Protein AF-A0A2U3LU35-F1 (afdb_monomer_lite)

Radius of gyration: 17.1 Å; chains: 1; bounding box: 48×32×45 Å

Sequence (138 aa):
MGNDTPEEGAIYAGKGFTQTTGENNSEMLEKVLPREYPDVIARWEAKNGRKFDLTVGDQPGDANDNMALLDPEIAYINMSVCMRKGLYTGVGLPKYINGEKCDYVNSRKIINWLDCAETIAEYAVKIERIFKRCQEVD

Organism: NCBI:txid2043169

Secondary structure (DSSP, 8-state):
---SSHHHHHHT--BTTTTB-SHHHHHHHHHHHHHH-HHHHHHHHHHHTS------SSSTT-TTGGGGGGSHHHHHHHHHHHHHHTTTTS--GGGTBSSS-B-HHHHTHHHHTTTTHHHHHHHHHHHHHHHHHHHS--

pLDDT: mean 92.93, std 7.94, range [47.16, 98.44]

Structure (mmCIF, N/CA/C/O backbone):
data_AF-A0A2U3LU35-F1
#
_entry.id   AF-A0A2U3LU35-F1
#
loop_
_atom_site.group_PDB
_atom_site.id
_atom_site.type_symbol
_atom_site.label_atom_id
_atom_site.label_alt_id
_atom_site.label_comp_id
_atom_site.label_asym_id
_atom_site.label_entity_id
_atom_site.label_seq_id
_atom_site.pdbx_PDB_ins_code
_atom_site.Cartn_x
_atom_site.Cartn_y
_atom_site.Cartn_z
_atom_site.occupancy
_atom_site.B_iso_or_equiv
_atom_site.auth_seq_id
_atom_site.auth_comp_id
_atom_site.auth_asym_id
_atom_site.auth_atom_id
_atom_site.pdbx_PDB_model_num
ATOM 1 N N . MET A 1 1 ? 11.408 7.996 -1.407 1.00 72.69 1 MET A N 1
ATOM 2 C CA . MET A 1 1 ? 10.550 7.605 -2.543 1.00 72.69 1 MET A CA 1
ATOM 3 C C . MET A 1 1 ? 11.346 6.887 -3.620 1.00 72.69 1 MET A C 1
ATOM 5 O O . MET A 1 1 ? 10.738 6.065 -4.279 1.00 72.69 1 MET A O 1
ATOM 9 N N . GLY A 1 2 ? 12.670 7.060 -3.700 1.00 77.81 2 GLY A N 1
ATOM 10 C CA . GLY A 1 2 ? 13.537 6.171 -4.485 1.00 77.81 2 GLY A CA 1
ATOM 11 C C . GLY A 1 2 ? 13.960 6.740 -5.825 1.00 77.81 2 GLY A C 1
ATOM 12 O O . GLY A 1 2 ? 15.050 6.426 -6.245 1.00 77.81 2 GLY A O 1
ATOM 13 N N . ASN A 1 3 ? 13.152 7.640 -6.385 1.00 80.75 3 ASN A N 1
ATOM 14 C CA . ASN A 1 3 ? 13.357 8.159 -7.729 1.00 80.75 3 ASN A CA 1
ATOM 15 C C . ASN A 1 3 ? 14.745 8.800 -7.930 1.00 80.75 3 ASN A C 1
ATOM 17 O O . ASN A 1 3 ? 15.119 9.717 -7.186 1.00 80.75 3 ASN A O 1
ATOM 21 N N . ASP A 1 4 ? 15.426 8.365 -8.981 1.00 79.69 4 ASP A N 1
ATOM 22 C CA . ASP A 1 4 ? 16.707 8.836 -9.491 1.00 79.69 4 ASP A CA 1
ATOM 23 C C . ASP A 1 4 ? 16.552 10.022 -10.462 1.00 79.69 4 ASP A C 1
ATOM 25 O O . ASP A 1 4 ? 17.447 10.872 -10.550 1.00 79.69 4 ASP A O 1
ATOM 29 N N . THR A 1 5 ? 15.410 10.139 -11.155 1.00 78.44 5 THR A N 1
ATOM 30 C CA . THR A 1 5 ? 15.150 11.215 -12.134 1.00 78.44 5 THR A CA 1
ATOM 31 C C . THR A 1 5 ? 13.842 11.992 -11.886 1.00 78.44 5 THR A C 1
ATOM 33 O O . THR A 1 5 ? 12.903 11.489 -11.260 1.00 78.44 5 THR A O 1
ATOM 36 N N . PRO A 1 6 ? 13.721 13.254 -12.355 1.00 79.94 6 PRO A N 1
ATOM 37 C CA . PRO A 1 6 ? 12.452 13.989 -12.308 1.00 79.94 6 PRO A CA 1
ATOM 38 C C . PRO A 1 6 ? 11.310 13.296 -13.067 1.00 79.94 6 PRO A C 1
ATOM 40 O O . PRO A 1 6 ? 10.157 13.347 -12.631 1.00 79.94 6 PRO A O 1
ATOM 43 N N . GLU A 1 7 ? 11.619 12.643 -14.187 1.00 80.50 7 GLU A N 1
ATOM 44 C CA . GLU A 1 7 ? 10.666 11.942 -15.048 1.00 80.50 7 GLU A CA 1
ATOM 45 C C . GLU A 1 7 ? 9.988 10.775 -14.315 1.00 80.50 7 GLU A C 1
ATOM 47 O O . GLU A 1 7 ? 8.774 10.577 -14.430 1.00 80.50 7 GLU A O 1
ATOM 52 N N . GLU A 1 8 ? 10.731 10.068 -13.463 1.00 81.31 8 GLU A N 1
ATOM 53 C CA . GLU A 1 8 ? 10.208 9.010 -12.594 1.00 81.31 8 GLU A CA 1
ATOM 54 C C . GLU A 1 8 ? 9.148 9.499 -11.606 1.00 81.31 8 GLU A C 1
ATOM 56 O O . GLU A 1 8 ? 8.314 8.716 -11.149 1.00 81.31 8 GLU A O 1
ATOM 61 N N . GLY A 1 9 ? 9.116 10.799 -11.292 1.00 80.00 9 GLY A N 1
ATOM 62 C CA . GLY A 1 9 ? 8.030 11.397 -10.515 1.00 80.00 9 GLY A CA 1
ATOM 63 C C . GLY A 1 9 ? 6.664 11.203 -11.178 1.00 80.00 9 GLY A C 1
ATOM 64 O O . GLY A 1 9 ? 5.684 10.897 -10.498 1.00 80.00 9 GLY A O 1
ATOM 65 N N . ALA A 1 10 ? 6.603 11.325 -12.507 1.00 84.69 10 ALA A N 1
ATOM 66 C CA . ALA A 1 10 ? 5.389 11.059 -13.270 1.00 84.69 10 ALA A CA 1
ATOM 67 C C . ALA A 1 10 ? 5.130 9.551 -13.409 1.00 84.69 10 ALA A C 1
ATOM 69 O O . ALA A 1 10 ? 3.991 9.102 -13.273 1.00 84.69 10 ALA A O 1
ATOM 70 N N . ILE A 1 11 ? 6.183 8.760 -13.630 1.00 86.12 11 ILE A N 1
ATOM 71 C CA . ILE A 1 11 ? 6.061 7.316 -13.857 1.00 86.12 11 ILE A CA 1
ATOM 72 C C . ILE A 1 11 ? 5.581 6.593 -12.595 1.00 86.12 11 ILE A C 1
ATOM 74 O O . ILE A 1 11 ? 4.627 5.812 -12.644 1.00 86.12 11 ILE A O 1
ATOM 78 N N . TYR A 1 12 ? 6.162 6.909 -11.439 1.00 91.00 12 TYR A N 1
ATOM 79 C CA . TYR A 1 12 ? 5.816 6.332 -10.141 1.00 91.00 12 TYR A CA 1
ATOM 80 C C . TYR A 1 12 ? 4.795 7.165 -9.355 1.00 91.00 12 TYR A C 1
ATOM 82 O O . TYR A 1 12 ? 4.729 7.073 -8.127 1.00 91.00 12 TYR A O 1
ATOM 90 N N . ALA A 1 13 ? 3.964 7.952 -10.043 1.00 91.94 13 ALA A N 1
ATOM 91 C CA . ALA A 1 13 ? 2.823 8.623 -9.427 1.00 91.94 13 ALA A CA 1
ATOM 92 C C . ALA A 1 13 ? 1.824 7.613 -8.826 1.00 91.94 13 ALA A C 1
ATOM 94 O O . ALA A 1 13 ? 1.761 6.459 -9.264 1.00 91.94 13 ALA A O 1
ATOM 95 N N . GLY A 1 14 ? 1.035 8.075 -7.850 1.00 93.38 14 GLY A N 1
ATOM 96 C CA . GLY A 1 14 ? 0.108 7.271 -7.050 1.00 93.38 14 GLY A CA 1
ATOM 97 C C . GLY A 1 14 ? -0.843 6.387 -7.861 1.00 93.38 14 GLY A C 1
ATOM 98 O O . GLY A 1 14 ? -1.630 6.882 -8.666 1.00 93.38 14 GLY A O 1
ATOM 99 N N . LYS A 1 15 ? -0.807 5.070 -7.610 1.00 95.62 15 LYS A N 1
ATOM 100 C CA . LYS A 1 15 ? -1.693 4.078 -8.253 1.00 95.62 15 LYS A CA 1
ATOM 101 C C . LYS A 1 15 ? -2.418 3.180 -7.253 1.00 95.62 15 LYS A C 1
ATOM 103 O O . LYS A 1 15 ? -1.950 2.947 -6.134 1.00 95.62 15 LYS A O 1
ATOM 108 N N . GLY A 1 16 ? -3.560 2.652 -7.691 1.00 95.31 16 GLY A N 1
ATOM 109 C CA . GLY A 1 16 ? -4.386 1.721 -6.924 1.00 95.31 16 GLY A CA 1
ATOM 110 C C . GLY A 1 16 ? -5.013 2.341 -5.670 1.00 95.31 16 GLY A C 1
ATOM 111 O O . GLY A 1 16 ? -5.022 3.561 -5.481 1.00 95.31 16 GLY A O 1
ATOM 112 N N . PHE A 1 17 ? -5.539 1.485 -4.790 1.00 95.31 17 PHE A N 1
ATOM 113 C CA . PHE A 1 17 ? -6.284 1.914 -3.598 1.00 95.31 17 PHE A CA 1
ATOM 114 C C . PHE A 1 17 ? -5.426 2.638 -2.557 1.00 95.31 17 PHE A C 1
ATOM 116 O O . PHE A 1 17 ? -5.912 3.539 -1.881 1.00 95.31 17 PHE A O 1
ATOM 123 N N . THR A 1 18 ? -4.153 2.262 -2.425 1.00 93.62 18 THR A N 1
ATOM 124 C CA . THR A 1 18 ? -3.228 2.864 -1.452 1.00 93.62 18 THR A CA 1
ATOM 125 C C . THR A 1 18 ? -2.465 4.062 -2.004 1.00 93.62 18 THR A C 1
ATOM 127 O O . THR A 1 18 ? -1.665 4.635 -1.271 1.00 93.62 18 THR A O 1
ATOM 130 N N . GLN A 1 19 ? -2.698 4.440 -3.270 1.00 95.38 19 GLN A N 1
ATOM 131 C CA . GLN A 1 19 ? -1.928 5.477 -3.964 1.00 95.38 19 GLN A CA 1
ATOM 132 C C . GLN A 1 19 ? -0.418 5.213 -3.854 1.00 95.38 19 GLN A C 1
ATOM 134 O O . GLN A 1 19 ? 0.365 6.078 -3.461 1.00 95.38 19 GLN A O 1
ATOM 139 N N . THR A 1 20 ? -0.013 3.982 -4.186 1.00 94.88 20 THR A N 1
ATOM 140 C CA . THR A 1 20 ? 1.395 3.558 -4.151 1.00 94.88 20 THR A CA 1
ATOM 141 C C . THR A 1 20 ? 2.221 4.509 -5.006 1.00 94.88 20 THR A C 1
ATOM 143 O O . THR A 1 20 ? 1.944 4.645 -6.196 1.00 94.88 20 THR A O 1
ATOM 146 N N . THR A 1 21 ? 3.188 5.179 -4.379 1.00 93.81 21 THR A N 1
ATOM 147 C CA . THR A 1 21 ? 3.965 6.263 -4.989 1.00 93.81 21 THR A CA 1
ATOM 148 C C . THR A 1 21 ? 5.455 6.047 -4.758 1.00 93.81 21 THR A C 1
ATOM 150 O O . THR A 1 21 ? 5.862 5.695 -3.646 1.00 93.81 21 THR A O 1
ATOM 153 N N . GLY A 1 22 ? 6.260 6.321 -5.779 1.00 92.50 22 GLY A N 1
ATOM 154 C CA . GLY A 1 22 ? 7.715 6.201 -5.751 1.00 92.50 22 GLY A CA 1
ATOM 155 C C . GLY A 1 22 ? 8.231 4.813 -6.133 1.00 92.50 22 GLY A C 1
ATOM 156 O O . GLY A 1 22 ? 7.565 3.791 -5.936 1.00 92.50 22 GLY A O 1
ATOM 157 N N . GLU A 1 23 ? 9.445 4.803 -6.663 1.00 92.12 23 GLU A N 1
ATOM 158 C CA . GLU A 1 23 ? 10.142 3.618 -7.155 1.00 92.12 23 GLU A CA 1
ATOM 159 C C . GLU A 1 23 ? 10.367 2.554 -6.080 1.00 92.12 23 GLU A C 1
ATOM 161 O O . GLU A 1 23 ? 9.939 1.417 -6.255 1.00 92.12 23 GLU A O 1
ATOM 166 N N . ASN A 1 24 ? 10.899 2.930 -4.909 1.00 93.62 24 ASN A N 1
ATOM 167 C CA . ASN A 1 24 ? 11.200 1.975 -3.829 1.00 93.62 24 ASN A CA 1
ATOM 168 C C . ASN A 1 24 ? 9.985 1.120 -3.433 1.00 93.62 24 ASN A C 1
ATOM 170 O O . ASN A 1 24 ? 10.119 -0.040 -3.043 1.00 93.62 24 ASN A O 1
ATOM 174 N N . ASN A 1 25 ? 8.785 1.708 -3.484 1.00 95.06 25 ASN A N 1
ATOM 175 C CA . ASN A 1 25 ? 7.556 0.987 -3.175 1.00 95.06 25 ASN A CA 1
ATOM 176 C C . ASN A 1 25 ? 7.183 0.008 -4.294 1.00 95.06 25 ASN A C 1
ATOM 178 O O . ASN A 1 25 ? 6.683 -1.076 -4.002 1.00 95.06 25 ASN A O 1
ATOM 182 N N . SER A 1 26 ? 7.436 0.379 -5.546 1.00 95.00 26 SER A N 1
ATOM 183 C CA . SER A 1 26 ? 7.171 -0.453 -6.722 1.00 95.00 26 SER A CA 1
ATOM 184 C C . SER A 1 26 ? 8.132 -1.642 -6.766 1.00 95.00 26 SER A C 1
ATOM 186 O O . SER A 1 26 ? 7.666 -2.778 -6.803 1.00 95.00 26 SER A O 1
ATOM 188 N N . GLU A 1 27 ? 9.437 -1.415 -6.574 1.00 94.75 27 GLU A N 1
ATOM 189 C CA . GLU A 1 27 ? 10.441 -2.485 -6.458 1.00 94.75 27 GLU A CA 1
ATOM 190 C C . GLU A 1 27 ? 10.133 -3.473 -5.322 1.00 94.75 27 GLU A C 1
ATOM 192 O O . GLU A 1 27 ? 10.327 -4.688 -5.432 1.00 94.75 27 GLU A O 1
ATOM 197 N N . MET A 1 28 ? 9.694 -2.951 -4.171 1.00 96.31 28 MET A N 1
ATOM 198 C CA . MET A 1 28 ? 9.322 -3.780 -3.028 1.00 96.31 28 MET A CA 1
ATOM 199 C C . MET A 1 28 ? 8.119 -4.659 -3.377 1.00 96.31 28 MET A C 1
ATOM 201 O O . MET A 1 28 ? 8.137 -5.863 -3.107 1.00 96.31 28 MET A O 1
ATOM 205 N N . LEU A 1 29 ? 7.090 -4.082 -4.000 1.00 97.25 29 LEU A N 1
ATOM 206 C CA . LEU A 1 29 ? 5.878 -4.802 -4.378 1.00 97.25 29 LEU A CA 1
ATOM 207 C C . LEU A 1 29 ? 6.127 -5.838 -5.466 1.00 97.25 29 LEU A C 1
ATOM 209 O O . LEU A 1 29 ? 5.581 -6.936 -5.374 1.00 97.25 29 LEU A O 1
ATOM 213 N N . GLU A 1 30 ? 6.985 -5.539 -6.434 1.00 96.31 30 GLU A N 1
ATOM 214 C CA . GLU A 1 30 ? 7.387 -6.491 -7.467 1.00 96.31 30 GLU A CA 1
ATOM 215 C C . GLU A 1 30 ? 7.981 -7.762 -6.857 1.00 96.31 30 GLU A C 1
ATOM 217 O O . GLU A 1 30 ? 7.694 -8.872 -7.293 1.00 96.31 30 GLU A O 1
ATOM 222 N N . LYS A 1 31 ? 8.736 -7.621 -5.763 1.00 97.06 31 LYS A N 1
ATOM 223 C CA . LYS A 1 31 ? 9.322 -8.755 -5.035 1.00 97.06 31 LYS A CA 1
ATOM 224 C C . LYS A 1 31 ? 8.314 -9.442 -4.114 1.00 97.06 31 LYS A C 1
ATOM 226 O O . LYS A 1 31 ? 8.382 -10.658 -3.929 1.00 97.06 31 LYS A O 1
ATOM 231 N N . VAL A 1 32 ? 7.420 -8.686 -3.477 1.00 98.12 32 VAL A N 1
ATOM 232 C CA . VAL A 1 32 ? 6.501 -9.204 -2.450 1.00 98.12 32 VAL A CA 1
ATOM 233 C C . VAL A 1 32 ? 5.274 -9.880 -3.057 1.00 98.12 32 VAL A C 1
ATOM 235 O O . VAL A 1 32 ? 4.897 -10.959 -2.599 1.00 98.12 32 VAL A O 1
ATOM 238 N N . LEU A 1 33 ? 4.644 -9.291 -4.074 1.00 98.25 33 LEU A N 1
ATOM 239 C CA . LEU A 1 33 ? 3.368 -9.787 -4.596 1.00 98.25 33 LEU A CA 1
ATOM 240 C C . LEU A 1 33 ? 3.463 -11.197 -5.200 1.00 98.25 33 LEU A C 1
ATOM 242 O O . LEU A 1 33 ? 2.620 -12.021 -4.840 1.00 98.25 33 LEU A O 1
ATOM 246 N N . PRO A 1 34 ? 4.489 -11.556 -5.996 1.00 98.31 34 PRO A N 1
ATOM 247 C CA . PRO A 1 34 ? 4.648 -12.925 -6.489 1.00 98.31 34 PRO A CA 1
ATOM 248 C C . PRO A 1 34 ? 4.913 -13.950 -5.382 1.00 98.31 34 PRO A C 1
ATOM 250 O O . PRO A 1 34 ? 4.576 -15.119 -5.538 1.00 98.31 34 PRO A O 1
ATOM 253 N N . ARG A 1 35 ? 5.496 -13.532 -4.250 1.00 98.12 35 ARG A N 1
ATOM 254 C CA . ARG A 1 35 ? 5.755 -14.419 -3.102 1.00 98.12 35 ARG A CA 1
ATOM 255 C C . ARG A 1 35 ? 4.502 -14.668 -2.271 1.00 98.12 35 ARG A C 1
ATOM 257 O O . ARG A 1 35 ? 4.288 -15.780 -1.805 1.00 98.12 35 ARG A O 1
ATOM 264 N N . GLU A 1 36 ? 3.696 -13.632 -2.064 1.00 98.25 36 GLU A N 1
ATOM 265 C CA . GLU A 1 36 ? 2.499 -13.691 -1.217 1.00 98.25 36 GLU A CA 1
ATOM 266 C C . GLU A 1 36 ? 1.263 -14.185 -1.972 1.00 98.25 36 GLU A C 1
ATOM 268 O O . GLU A 1 36 ? 0.378 -14.794 -1.373 1.00 98.25 36 GLU A O 1
ATOM 273 N N . TYR A 1 37 ? 1.201 -13.921 -3.278 1.00 98.31 37 TYR A N 1
ATOM 274 C CA . TYR A 1 37 ? 0.056 -14.218 -4.135 1.00 98.31 37 TYR A CA 1
ATOM 275 C C . TYR A 1 37 ? 0.490 -14.807 -5.487 1.00 98.31 37 TYR A C 1
ATOM 277 O O . TYR A 1 37 ? 0.109 -14.275 -6.535 1.00 98.31 37 TYR A O 1
ATOM 285 N N . PRO A 1 38 ? 1.259 -15.913 -5.499 1.00 98.25 38 PRO A N 1
ATOM 286 C CA . PRO A 1 38 ? 1.797 -16.489 -6.733 1.00 98.25 38 PRO A CA 1
ATOM 287 C C . PRO A 1 38 ? 0.702 -16.804 -7.759 1.00 98.25 38 PRO A C 1
ATOM 289 O O . PRO A 1 38 ? 0.866 -16.512 -8.940 1.00 98.25 38 PRO A O 1
ATOM 292 N N . ASP A 1 39 ? -0.451 -17.310 -7.313 1.00 98.38 39 ASP A N 1
ATOM 293 C CA . ASP A 1 39 ? -1.559 -17.661 -8.208 1.00 98.38 39 ASP A CA 1
ATOM 294 C C . ASP A 1 39 ? -2.215 -16.434 -8.854 1.00 98.38 39 ASP A C 1
ATOM 296 O O . ASP A 1 39 ? -2.666 -16.503 -9.996 1.00 98.38 39 ASP A O 1
ATOM 300 N N . VAL A 1 40 ? -2.293 -15.312 -8.129 1.00 98.25 40 VAL A N 1
ATOM 301 C CA . VAL A 1 40 ? -2.848 -14.056 -8.658 1.00 98.25 40 VAL A CA 1
ATOM 302 C C . VAL A 1 40 ? -1.912 -13.497 -9.720 1.00 98.25 40 VAL A C 1
ATOM 304 O O . VAL A 1 40 ? -2.361 -13.150 -10.810 1.00 98.25 40 VAL A O 1
ATOM 307 N N . ILE A 1 41 ? -0.609 -13.478 -9.430 1.00 98.44 41 ILE A N 1
ATOM 308 C CA . ILE A 1 41 ? 0.401 -13.021 -10.384 1.00 98.44 41 ILE A CA 1
ATOM 309 C C . ILE A 1 41 ? 0.409 -13.913 -11.625 1.00 98.44 41 ILE A C 1
ATOM 311 O O . ILE A 1 41 ? 0.318 -13.397 -12.732 1.00 98.44 41 ILE A O 1
ATOM 315 N N . ALA A 1 42 ? 0.394 -15.238 -11.468 1.00 98.19 42 ALA A N 1
ATOM 316 C CA . ALA A 1 42 ? 0.347 -16.160 -12.600 1.00 98.19 42 ALA A CA 1
ATOM 317 C C . ALA A 1 42 ? -0.896 -15.949 -13.485 1.00 98.19 42 ALA A C 1
ATOM 319 O O . ALA A 1 42 ? -0.793 -15.956 -14.713 1.00 98.19 42 ALA A O 1
ATOM 320 N N . ARG A 1 43 ? -2.074 -15.717 -12.884 1.00 98.00 43 ARG A N 1
ATOM 321 C CA . ARG A 1 43 ? -3.292 -15.383 -13.642 1.00 98.00 43 ARG A CA 1
ATOM 322 C C . ARG A 1 43 ? -3.175 -14.046 -14.361 1.00 98.00 43 ARG A C 1
ATOM 324 O O . ARG A 1 43 ? -3.582 -13.951 -15.518 1.00 98.00 43 ARG A O 1
ATOM 331 N N . TRP A 1 44 ? -2.634 -13.028 -13.696 1.00 97.88 44 TRP A N 1
ATOM 332 C CA . TRP A 1 44 ? -2.424 -11.720 -14.302 1.00 97.88 44 TRP A CA 1
ATOM 333 C C . TRP A 1 44 ? -1.453 -11.813 -15.487 1.00 97.88 44 TRP A C 1
ATOM 335 O O . TRP A 1 44 ? -1.762 -11.302 -16.561 1.00 97.88 44 TRP A O 1
ATOM 345 N N . GLU A 1 45 ? -0.337 -12.532 -15.349 1.00 97.38 45 GLU A N 1
ATOM 346 C CA . GLU A 1 45 ? 0.624 -12.753 -16.439 1.00 97.38 45 GLU A CA 1
ATOM 347 C C . GLU A 1 45 ? -0.023 -13.484 -17.621 1.00 97.38 45 GLU A C 1
ATOM 349 O O . GLU A 1 45 ? 0.106 -13.051 -18.766 1.00 97.38 45 GLU A O 1
ATOM 354 N N . ALA A 1 46 ? -0.786 -14.551 -17.355 1.00 97.44 46 ALA A N 1
ATOM 355 C CA . ALA A 1 46 ? -1.493 -15.300 -18.393 1.00 97.44 46 ALA A CA 1
ATOM 356 C C . ALA A 1 46 ? -2.531 -14.439 -19.135 1.00 97.44 46 ALA A C 1
ATOM 358 O O . ALA A 1 46 ? -2.666 -14.547 -20.353 1.00 97.44 46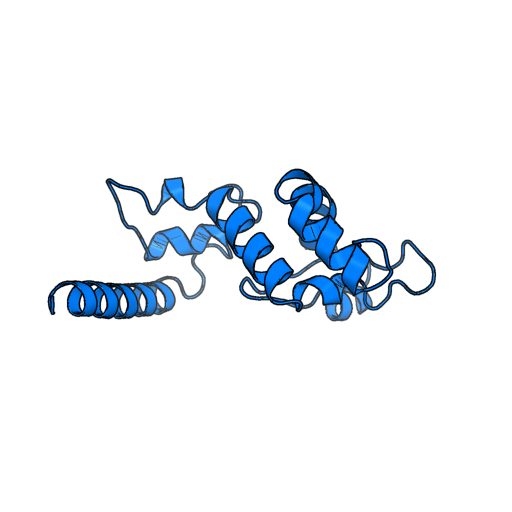 ALA A O 1
ATOM 359 N N . LYS A 1 47 ? -3.243 -13.563 -18.415 1.00 97.19 47 LYS A N 1
ATOM 360 C CA . LYS A 1 47 ? -4.231 -12.631 -18.979 1.00 97.19 47 LYS A CA 1
ATOM 361 C C . LYS A 1 47 ? -3.585 -11.558 -19.860 1.00 97.19 47 LYS A C 1
ATOM 363 O O . LYS A 1 47 ? -4.176 -11.174 -20.864 1.00 97.19 47 LYS A O 1
ATOM 368 N N . ASN A 1 48 ? -2.413 -11.055 -19.474 1.00 94.56 48 ASN A N 1
ATOM 369 C CA . ASN A 1 48 ? -1.770 -9.918 -20.139 1.00 94.56 48 ASN A CA 1
ATOM 370 C C . ASN A 1 48 ? -0.686 -10.329 -21.150 1.00 94.56 48 ASN A C 1
ATOM 372 O O . ASN A 1 48 ? -0.225 -9.487 -21.915 1.00 94.56 48 ASN A O 1
ATOM 376 N N . GLY A 1 49 ? -0.269 -11.598 -21.166 1.00 94.00 49 GLY A N 1
ATOM 377 C CA . GLY A 1 49 ? 0.753 -12.104 -22.085 1.00 94.00 49 GLY A CA 1
ATOM 378 C C . GLY A 1 49 ? 2.155 -11.544 -21.826 1.00 94.00 49 GLY A C 1
ATOM 379 O O . GLY A 1 49 ? 2.999 -11.586 -22.718 1.00 94.00 49 GLY A O 1
ATOM 380 N N . ARG A 1 50 ? 2.406 -11.014 -20.624 1.00 92.00 50 ARG A N 1
ATOM 381 C CA . ARG A 1 50 ? 3.693 -10.443 -20.208 1.00 92.00 50 ARG A CA 1
ATOM 382 C C . ARG A 1 50 ? 4.010 -10.795 -18.761 1.00 92.00 50 ARG A C 1
ATOM 384 O O . ARG A 1 50 ? 3.111 -11.166 -18.006 1.00 92.00 50 ARG A O 1
ATOM 391 N N . LYS A 1 51 ? 5.287 -10.685 -18.396 1.00 93.75 51 LYS A N 1
ATOM 392 C CA . LYS A 1 51 ? 5.742 -10.889 -17.020 1.00 93.75 51 LYS A CA 1
ATOM 393 C C . LYS A 1 51 ? 5.274 -9.755 -16.119 1.00 93.75 51 LYS A C 1
ATOM 395 O O . LYS A 1 51 ? 5.039 -8.644 -16.588 1.00 93.75 51 LYS A O 1
ATOM 400 N N . PHE A 1 52 ? 5.055 -10.078 -14.850 1.00 95.19 52 PHE A N 1
ATOM 401 C CA . PHE A 1 52 ? 4.725 -9.077 -13.853 1.00 95.19 52 PHE A CA 1
ATOM 402 C C . PHE A 1 52 ? 5.978 -8.285 -13.499 1.00 95.19 52 PHE A C 1
ATOM 404 O O . PHE A 1 52 ? 6.957 -8.860 -13.029 1.00 95.19 52 PHE A O 1
ATOM 411 N N . ASP A 1 53 ? 5.900 -6.984 -13.730 1.00 94.44 53 ASP A N 1
ATOM 412 C CA . ASP A 1 53 ? 6.961 -6.007 -13.534 1.00 94.44 53 ASP A CA 1
ATOM 413 C C . ASP A 1 53 ? 6.291 -4.712 -13.061 1.00 94.44 53 ASP A C 1
ATOM 415 O O . ASP A 1 53 ? 5.188 -4.384 -13.522 1.00 94.44 53 ASP A O 1
ATOM 419 N N . LEU A 1 54 ? 6.885 -4.034 -12.082 1.00 94.19 54 LEU A N 1
ATOM 420 C CA . LEU A 1 54 ? 6.409 -2.743 -11.582 1.00 94.19 54 LEU A CA 1
ATOM 421 C C . LEU A 1 54 ? 7.467 -1.645 -11.689 1.00 94.19 54 LEU A C 1
ATOM 423 O O . LEU A 1 54 ? 7.154 -0.493 -11.362 1.00 94.19 54 LEU A O 1
ATOM 427 N N . THR A 1 55 ? 8.681 -1.988 -12.103 1.00 90.31 55 THR A N 1
ATOM 428 C CA . THR A 1 55 ? 9.784 -1.053 -12.296 1.00 90.31 55 THR A CA 1
ATOM 429 C C . THR A 1 55 ? 9.852 -0.572 -13.739 1.00 90.31 55 THR A C 1
ATOM 431 O O . THR A 1 55 ? 9.136 -1.066 -14.606 1.00 90.31 55 THR A O 1
ATOM 434 N N . VAL A 1 56 ? 10.595 0.507 -13.971 1.00 85.25 56 VAL A N 1
ATOM 435 C CA . VAL A 1 56 ? 10.783 1.104 -15.295 1.00 85.25 56 VAL A CA 1
ATOM 436 C C . VAL A 1 56 ? 12.244 1.510 -15.486 1.00 85.25 56 VAL A C 1
ATOM 438 O O . VAL A 1 56 ? 12.947 1.775 -14.515 1.00 85.25 56 VAL A O 1
ATOM 441 N N . GLY A 1 57 ? 12.688 1.637 -16.732 1.00 79.62 57 GLY A N 1
ATOM 442 C CA . GLY A 1 57 ? 14.064 1.974 -17.086 1.00 79.62 57 GLY A CA 1
ATOM 443 C C . GLY A 1 57 ? 15.054 0.801 -17.062 1.00 79.62 57 GLY A C 1
ATOM 444 O O . GLY A 1 57 ? 16.218 1.011 -17.413 1.00 79.62 57 GLY A O 1
ATOM 445 N N . ASP A 1 58 ? 14.633 -0.413 -16.700 1.00 79.81 58 ASP A N 1
ATOM 446 C CA . ASP A 1 58 ? 15.491 -1.601 -16.634 1.00 79.81 58 ASP A CA 1
ATOM 447 C C . ASP A 1 58 ? 15.378 -2.488 -17.892 1.00 79.81 58 ASP A C 1
ATOM 449 O O . ASP A 1 58 ? 16.295 -3.265 -18.189 1.00 79.81 58 ASP A O 1
ATOM 453 N N . GLN A 1 59 ? 14.305 -2.335 -18.682 1.00 78.75 59 GLN A N 1
ATOM 454 C CA . GLN A 1 59 ? 14.003 -3.157 -19.854 1.00 78.75 59 GLN A CA 1
ATOM 455 C C . GLN A 1 59 ? 13.419 -2.348 -21.035 1.00 78.75 59 GLN A C 1
ATOM 457 O O . GLN A 1 59 ? 12.713 -1.354 -20.877 1.00 78.75 59 GLN A O 1
ATOM 462 N N . PRO A 1 60 ? 13.657 -2.758 -22.298 1.00 75.44 60 PRO A N 1
ATOM 463 C CA . PRO A 1 60 ? 13.028 -2.098 -23.441 1.00 75.44 60 PRO A CA 1
ATOM 464 C C . PRO A 1 60 ? 11.493 -2.214 -23.417 1.00 75.44 60 PRO A C 1
ATOM 466 O O . PRO A 1 60 ? 10.948 -3.307 -23.553 1.00 75.44 60 PRO A O 1
ATOM 469 N N . GLY A 1 61 ? 10.796 -1.074 -23.360 1.00 78.31 61 GLY A N 1
ATOM 470 C CA . GLY A 1 61 ? 9.330 -1.012 -23.459 1.00 78.31 61 GLY A CA 1
ATOM 471 C C . GLY A 1 61 ? 8.576 -1.072 -22.126 1.00 78.31 61 GLY A C 1
ATOM 472 O O . GLY A 1 61 ? 7.353 -1.202 -22.144 1.00 78.31 61 GLY A O 1
ATOM 473 N N . ASP A 1 62 ? 9.281 -0.923 -21.008 1.00 82.56 62 ASP A N 1
ATOM 474 C CA . ASP A 1 62 ? 8.760 -1.014 -19.636 1.00 82.56 62 ASP A CA 1
ATOM 475 C C . ASP A 1 62 ? 8.022 0.238 -19.128 1.00 82.56 62 ASP A C 1
ATOM 477 O O . ASP A 1 62 ? 7.445 0.227 -18.047 1.00 82.56 62 ASP A O 1
ATOM 481 N N . ALA A 1 63 ? 7.950 1.323 -19.908 1.00 82.88 63 ALA A N 1
ATOM 482 C CA . ALA A 1 63 ? 7.423 2.623 -19.463 1.00 82.88 63 ALA A CA 1
ATOM 483 C C . ALA A 1 63 ? 6.000 2.599 -18.843 1.00 82.88 63 ALA A C 1
ATOM 485 O O . ALA A 1 63 ? 5.581 3.572 -18.216 1.00 82.88 63 ALA A O 1
ATOM 486 N N . ASN A 1 64 ? 5.243 1.510 -19.027 1.00 84.94 64 ASN A N 1
ATOM 487 C CA . ASN A 1 64 ? 3.898 1.306 -18.485 1.00 84.94 64 ASN A CA 1
ATOM 488 C C . ASN A 1 64 ? 3.789 0.126 -17.499 1.00 84.94 64 ASN A C 1
ATOM 490 O O . ASN A 1 64 ? 2.675 -0.302 -17.186 1.00 84.94 64 ASN A O 1
ATOM 494 N N . ASP A 1 65 ? 4.887 -0.433 -17.005 1.00 86.62 65 ASP A N 1
ATOM 495 C CA . ASP A 1 65 ? 4.858 -1.664 -16.205 1.00 86.62 65 ASP A CA 1
ATOM 496 C C . ASP A 1 65 ? 4.200 -1.453 -14.846 1.00 86.62 65 ASP A C 1
ATOM 498 O O . ASP A 1 65 ? 3.238 -2.148 -14.496 1.00 86.62 65 ASP A O 1
ATOM 502 N N . ASN A 1 66 ? 4.501 -0.325 -14.207 1.00 90.19 66 ASN A N 1
ATOM 503 C CA . ASN A 1 66 ? 3.816 0.110 -12.995 1.00 90.19 66 ASN A CA 1
ATOM 504 C C . ASN A 1 66 ? 2.282 0.302 -13.164 1.00 90.19 66 ASN A C 1
ATOM 506 O O . ASN A 1 66 ? 1.538 0.367 -12.183 1.00 90.19 66 ASN A O 1
ATOM 510 N N . MET A 1 67 ? 1.742 0.356 -14.391 1.00 92.00 67 MET A N 1
ATOM 511 C CA . MET A 1 67 ? 0.284 0.405 -14.606 1.00 92.00 67 MET A CA 1
ATOM 512 C C . MET A 1 67 ? -0.431 -0.879 -14.179 1.00 92.00 67 MET A C 1
ATOM 514 O O . MET A 1 67 ? -1.649 -0.854 -13.998 1.00 92.00 67 MET A O 1
ATOM 518 N N . ALA A 1 68 ? 0.292 -1.975 -13.927 1.00 95.19 68 ALA A N 1
ATOM 519 C CA . ALA A 1 68 ? -0.288 -3.171 -13.322 1.00 95.19 68 ALA A CA 1
ATOM 520 C C . ALA A 1 68 ? -0.966 -2.876 -11.968 1.00 95.19 68 ALA A C 1
ATOM 522 O O . ALA A 1 68 ? -1.959 -3.521 -11.641 1.00 95.19 68 ALA A O 1
ATOM 523 N N . LEU A 1 69 ? -0.525 -1.849 -11.223 1.00 96.19 69 LEU A N 1
ATOM 524 C CA . LEU A 1 69 ? -1.172 -1.402 -9.978 1.00 96.19 69 LEU A CA 1
ATOM 525 C C . LEU A 1 69 ? -2.586 -0.822 -10.165 1.00 96.19 69 LEU A C 1
ATOM 527 O O . LEU A 1 69 ? -3.272 -0.569 -9.171 1.00 96.19 69 LEU A O 1
ATOM 531 N N . LEU A 1 70 ? -3.022 -0.587 -11.407 1.00 96.12 70 LEU A N 1
ATOM 532 C CA . LEU A 1 70 ? -4.391 -0.184 -11.740 1.00 96.12 70 LEU A CA 1
ATOM 533 C C . LEU A 1 70 ? -5.305 -1.379 -12.055 1.00 96.12 70 LEU A C 1
ATOM 535 O O . LEU A 1 70 ? -6.521 -1.196 -12.109 1.00 96.12 70 LEU A O 1
ATOM 539 N N . ASP A 1 71 ? -4.765 -2.592 -12.239 1.00 97.19 71 ASP A N 1
ATOM 540 C CA . ASP A 1 71 ? -5.604 -3.789 -12.337 1.00 97.19 71 ASP A CA 1
ATOM 541 C C . ASP A 1 71 ? -6.289 -4.035 -10.975 1.00 97.19 71 ASP A C 1
ATOM 543 O O . ASP A 1 71 ? -5.606 -4.032 -9.946 1.00 97.19 71 ASP A O 1
ATOM 547 N N . PRO A 1 72 ? -7.621 -4.236 -10.924 1.00 97.19 72 PRO A N 1
ATOM 548 C CA . PRO A 1 72 ? -8.348 -4.344 -9.660 1.00 97.19 72 PRO A CA 1
ATOM 549 C C . PRO A 1 72 ? -7.847 -5.452 -8.729 1.00 97.19 72 PRO A C 1
ATOM 551 O O . PRO A 1 72 ? -7.848 -5.268 -7.509 1.00 97.19 72 PRO A O 1
ATOM 554 N N . GLU A 1 73 ? -7.422 -6.593 -9.279 1.00 97.50 73 GLU A N 1
ATOM 555 C CA . GLU A 1 73 ? -6.950 -7.722 -8.477 1.00 97.50 73 GLU A CA 1
ATOM 556 C C . GLU A 1 73 ? -5.588 -7.391 -7.858 1.00 97.50 73 GLU A C 1
ATOM 558 O O . GLU A 1 73 ? -5.403 -7.559 -6.650 1.00 97.50 73 GLU A O 1
ATOM 563 N N . ILE A 1 74 ? -4.682 -6.809 -8.653 1.00 98.31 74 ILE A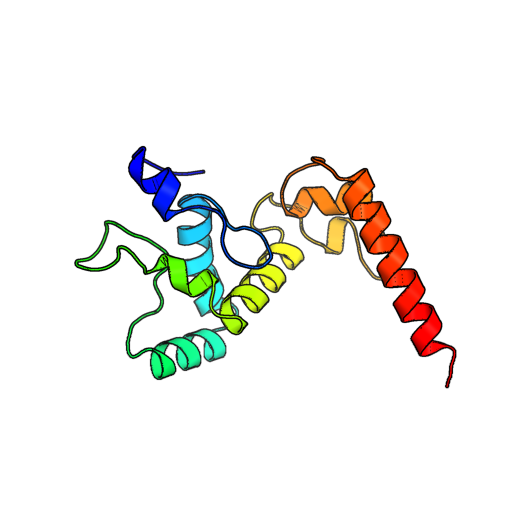 N 1
ATOM 564 C CA . ILE A 1 74 ? -3.365 -6.335 -8.199 1.00 98.31 74 ILE A CA 1
ATOM 565 C C . ILE A 1 74 ? -3.506 -5.215 -7.161 1.00 98.31 74 ILE A C 1
ATOM 567 O O . ILE A 1 74 ? -2.883 -5.269 -6.097 1.00 98.31 74 ILE A O 1
ATOM 571 N N . ALA A 1 75 ? -4.365 -4.227 -7.423 1.00 98.00 75 ALA A N 1
ATOM 572 C CA . ALA A 1 75 ? -4.638 -3.121 -6.511 1.00 98.00 75 ALA A CA 1
ATOM 573 C C . ALA A 1 75 ? -5.144 -3.621 -5.148 1.00 98.00 75 ALA A C 1
ATOM 575 O O . ALA A 1 75 ? -4.711 -3.129 -4.100 1.00 98.00 75 ALA A O 1
ATOM 576 N N . TYR A 1 76 ? -6.032 -4.620 -5.153 1.00 98.19 76 TYR A N 1
ATOM 577 C CA . TYR A 1 76 ? -6.559 -5.225 -3.935 1.00 98.19 76 TYR A CA 1
ATOM 578 C C . TYR A 1 76 ? -5.485 -5.984 -3.148 1.00 98.19 76 TYR A C 1
ATOM 580 O O . TYR A 1 76 ? -5.341 -5.751 -1.942 1.00 98.19 76 TYR A O 1
ATOM 588 N N . ILE A 1 77 ? -4.719 -6.876 -3.794 1.00 98.38 77 ILE A N 1
ATOM 589 C CA . ILE A 1 77 ? -3.703 -7.665 -3.079 1.00 98.38 77 ILE A CA 1
ATOM 590 C C . ILE A 1 77 ? -2.582 -6.779 -2.530 1.00 98.38 77 ILE A C 1
ATOM 592 O O . ILE A 1 77 ? -2.151 -7.001 -1.398 1.00 98.38 77 ILE A O 1
ATOM 596 N N . ASN A 1 78 ? -2.191 -5.732 -3.268 1.00 97.94 78 ASN A N 1
ATOM 597 C CA . ASN A 1 78 ? -1.261 -4.699 -2.816 1.00 97.94 78 ASN A CA 1
ATOM 598 C C . ASN A 1 78 ? -1.777 -4.035 -1.534 1.00 97.94 78 ASN A C 1
ATOM 600 O O . ASN A 1 78 ? -1.121 -4.101 -0.493 1.00 97.94 78 ASN A O 1
ATOM 604 N N . MET A 1 79 ? -2.992 -3.476 -1.574 1.00 97.94 79 MET A N 1
ATOM 605 C CA . MET A 1 79 ? -3.612 -2.864 -0.398 1.00 97.94 79 MET A CA 1
ATOM 606 C C . MET A 1 79 ? -3.640 -3.839 0.785 1.00 97.94 79 MET A C 1
ATOM 608 O O . MET A 1 79 ? -3.226 -3.485 1.888 1.00 97.94 79 MET A O 1
ATOM 612 N N . SER A 1 80 ? -4.088 -5.076 0.566 1.00 97.88 80 SER A N 1
ATOM 613 C CA . SER A 1 80 ? -4.216 -6.083 1.620 1.00 97.88 80 SER A CA 1
ATOM 614 C C . SER A 1 80 ? -2.879 -6.409 2.286 1.00 97.88 80 SER A C 1
ATOM 616 O O . SER A 1 80 ? -2.778 -6.380 3.516 1.00 97.88 80 SER A O 1
ATOM 618 N N . VAL A 1 81 ? -1.834 -6.718 1.513 1.00 98.12 81 VAL A N 1
ATOM 619 C CA . VAL A 1 81 ? -0.544 -7.115 2.092 1.00 98.12 81 VAL A CA 1
ATOM 620 C C . VAL A 1 81 ? 0.189 -5.947 2.728 1.00 98.12 81 VAL A C 1
ATOM 622 O O . VAL A 1 81 ? 0.679 -6.094 3.850 1.00 98.12 81 VAL A O 1
ATOM 625 N N . CYS A 1 82 ? 0.197 -4.779 2.083 1.00 97.81 82 CYS A N 1
ATOM 626 C CA . CYS A 1 82 ? 0.833 -3.585 2.626 1.00 97.81 82 CYS A CA 1
ATOM 627 C C . CYS A 1 82 ? 0.201 -3.182 3.952 1.00 97.81 82 CYS A C 1
ATOM 629 O O . CYS A 1 82 ? 0.920 -2.923 4.917 1.00 97.81 82 CYS A O 1
ATOM 631 N N . MET A 1 83 ? -1.133 -3.216 4.035 1.00 97.88 83 MET A N 1
ATOM 632 C CA . MET A 1 83 ? -1.847 -2.872 5.260 1.00 97.88 83 MET A CA 1
ATOM 633 C C . MET A 1 83 ? -1.612 -3.891 6.377 1.00 97.88 83 MET A C 1
ATOM 635 O O . MET A 1 83 ? -1.392 -3.513 7.527 1.00 97.88 83 MET A O 1
ATOM 639 N N . ARG A 1 84 ? -1.630 -5.194 6.070 1.00 97.38 84 ARG A N 1
ATOM 640 C CA . ARG A 1 84 ? -1.450 -6.251 7.083 1.00 97.38 84 ARG A CA 1
ATOM 641 C C . ARG A 1 84 ? -0.017 -6.339 7.599 1.00 97.38 84 ARG A C 1
ATOM 643 O O . ARG A 1 84 ? 0.171 -6.528 8.798 1.00 97.38 84 ARG A O 1
ATOM 650 N N . LYS A 1 85 ? 0.974 -6.211 6.712 1.00 97.62 85 LYS A N 1
ATOM 651 C CA . LYS A 1 85 ? 2.399 -6.382 7.040 1.00 97.62 85 LYS A CA 1
ATOM 652 C C . LYS A 1 85 ? 3.131 -5.072 7.329 1.00 97.62 85 LYS A C 1
ATOM 654 O O . LYS A 1 85 ? 4.256 -5.118 7.809 1.00 97.62 85 LYS A O 1
ATOM 659 N N . GLY A 1 86 ? 2.504 -3.922 7.077 1.00 97.06 86 GLY A N 1
ATOM 660 C CA . GLY A 1 86 ? 3.108 -2.613 7.317 1.00 97.06 86 GLY A CA 1
ATOM 661 C C . GLY A 1 86 ? 4.242 -2.287 6.353 1.00 97.06 86 GLY A C 1
ATOM 662 O O . GLY A 1 86 ? 5.250 -1.737 6.776 1.00 97.06 86 GLY A O 1
ATOM 663 N N . LEU A 1 87 ? 4.118 -2.653 5.076 1.00 97.00 87 LEU A N 1
ATOM 664 C CA . LEU A 1 87 ? 5.248 -2.597 4.137 1.00 97.00 87 LEU A CA 1
ATOM 665 C C . LEU A 1 87 ? 5.705 -1.173 3.790 1.00 97.00 87 LEU A C 1
ATOM 667 O O . LEU A 1 87 ? 6.865 -0.988 3.445 1.00 97.00 87 LEU A O 1
ATOM 671 N N . TYR A 1 88 ? 4.835 -0.168 3.922 1.00 95.06 88 TYR A N 1
ATOM 672 C CA . TYR A 1 88 ? 5.207 1.223 3.642 1.00 95.06 88 TYR A CA 1
ATOM 673 C C . TYR A 1 88 ? 5.938 1.910 4.803 1.00 95.06 88 TYR A C 1
ATOM 675 O O . TYR A 1 88 ? 6.794 2.757 4.568 1.00 95.06 88 TYR A O 1
ATOM 683 N N . THR A 1 89 ? 5.598 1.586 6.055 1.00 95.12 89 THR A N 1
ATOM 684 C CA . THR A 1 89 ? 6.067 2.345 7.236 1.00 95.12 89 THR A CA 1
ATOM 685 C C . THR A 1 89 ? 6.636 1.484 8.365 1.00 95.12 89 THR A C 1
ATOM 687 O O . THR A 1 89 ? 7.061 2.010 9.392 1.00 95.12 89 THR A O 1
ATOM 690 N N . GLY A 1 90 ? 6.647 0.161 8.205 1.00 95.69 90 GLY A N 1
ATOM 691 C CA . GLY A 1 90 ? 7.103 -0.804 9.208 1.00 95.69 90 GLY A CA 1
ATOM 692 C C . GLY A 1 90 ? 6.063 -1.164 10.275 1.00 95.69 90 GLY A C 1
ATOM 693 O O . GLY A 1 90 ? 6.347 -1.979 11.152 1.00 95.69 90 GLY A O 1
ATOM 694 N N . VAL A 1 91 ? 4.854 -0.592 10.225 1.00 96.44 91 VAL A N 1
ATOM 695 C CA . VAL A 1 91 ? 3.757 -0.900 11.157 1.00 96.44 91 VAL A CA 1
ATOM 696 C C . VAL A 1 91 ? 2.493 -1.285 10.395 1.00 96.44 91 VAL A C 1
ATOM 698 O O . VAL A 1 91 ? 2.071 -0.579 9.488 1.00 96.44 91 VAL A O 1
ATOM 701 N N . GLY A 1 92 ? 1.896 -2.425 10.749 1.00 97.50 92 GLY A N 1
ATOM 702 C CA . GLY A 1 92 ? 0.706 -2.967 10.083 1.00 97.50 92 GLY A CA 1
ATOM 703 C C . GLY A 1 92 ? -0.562 -2.898 10.932 1.00 97.50 92 GLY A C 1
ATOM 704 O O . GLY A 1 92 ? -0.519 -2.586 12.126 1.00 97.50 92 GLY A O 1
ATOM 705 N N . LEU A 1 93 ? -1.691 -3.267 10.323 1.00 97.38 93 LEU A N 1
ATOM 706 C CA . LEU A 1 93 ? -3.020 -3.309 10.944 1.00 97.38 93 LEU A CA 1
ATOM 707 C C . LEU A 1 93 ? -3.034 -3.914 12.356 1.00 97.38 93 LEU A C 1
ATOM 709 O O . LEU A 1 93 ? -3.557 -3.235 13.236 1.00 97.38 93 LEU A O 1
ATOM 713 N N . PRO A 1 94 ? -2.398 -5.070 12.658 1.00 97.12 94 PRO A N 1
ATOM 714 C CA . PRO A 1 94 ? -2.446 -5.662 14.003 1.00 97.12 94 PRO A CA 1
ATOM 715 C C . PRO A 1 94 ? -1.953 -4.736 15.133 1.00 97.12 94 PRO A C 1
ATOM 717 O O . PRO A 1 94 ? -2.308 -4.911 16.307 1.00 97.12 94 PRO A O 1
ATOM 720 N N . LYS A 1 95 ? -1.141 -3.719 14.802 1.00 97.88 95 LYS A N 1
ATOM 721 C CA . LYS A 1 95 ? -0.674 -2.701 15.752 1.00 97.88 95 LYS A CA 1
ATOM 722 C C . LYS A 1 95 ? -1.764 -1.710 16.164 1.00 97.88 95 LYS A C 1
ATOM 724 O O . LYS A 1 95 ? -1.668 -1.199 17.280 1.00 97.88 95 LYS A O 1
ATOM 729 N N . TYR A 1 96 ? -2.794 -1.486 15.352 1.00 97.88 96 TYR A N 1
ATOM 730 C CA . TYR A 1 96 ? -3.828 -0.466 15.586 1.00 97.88 96 TYR A CA 1
ATOM 731 C C . TYR A 1 96 ? -5.250 -1.026 15.606 1.00 97.88 96 TYR A C 1
ATOM 733 O O . TYR A 1 96 ? -6.084 -0.538 16.357 1.00 97.88 96 TYR A O 1
ATOM 741 N N . ILE A 1 97 ? -5.520 -2.066 14.822 1.00 96.88 97 ILE A N 1
ATOM 742 C CA . ILE A 1 97 ? -6.833 -2.688 14.679 1.00 96.88 97 ILE A CA 1
ATOM 743 C C . ILE A 1 97 ? -6.654 -4.206 14.767 1.00 96.88 97 ILE A C 1
ATOM 745 O O . ILE A 1 97 ? -5.941 -4.810 13.965 1.00 96.88 97 ILE A O 1
ATOM 749 N N . ASN A 1 98 ? -7.268 -4.819 15.775 1.00 95.81 98 ASN A N 1
ATOM 750 C CA . ASN A 1 98 ? -7.302 -6.264 15.991 1.00 95.81 98 ASN A CA 1
ATOM 751 C C . ASN A 1 98 ? -8.553 -6.642 16.817 1.00 95.81 98 ASN A C 1
ATOM 753 O O . ASN A 1 98 ? -9.435 -5.812 17.008 1.00 95.81 98 ASN A O 1
ATOM 757 N N . GLY A 1 99 ? -8.647 -7.885 17.302 1.00 94.69 99 GLY A N 1
ATOM 758 C CA . GLY A 1 99 ? -9.815 -8.346 18.067 1.00 94.69 99 GLY A CA 1
ATOM 759 C C . GLY A 1 99 ? -10.062 -7.627 19.402 1.00 94.69 99 GLY A C 1
ATOM 760 O O . GLY A 1 99 ? -11.164 -7.704 19.929 1.00 94.69 99 GLY A O 1
ATOM 761 N N . GLU A 1 100 ? -9.067 -6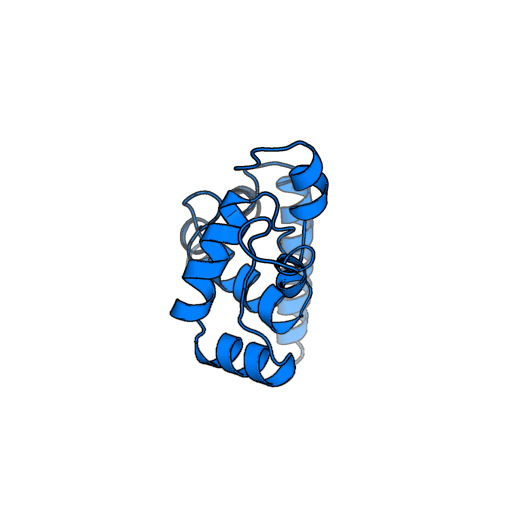.920 19.942 1.00 95.56 100 GLU A N 1
ATOM 762 C CA . GLU A 1 100 ? -9.122 -6.260 21.254 1.00 95.56 100 GLU A CA 1
ATOM 763 C C . GLU A 1 100 ? -9.142 -4.730 21.160 1.00 95.56 100 GLU A C 1
ATOM 765 O O . GLU A 1 100 ? -9.532 -4.051 22.109 1.00 95.56 100 GLU A O 1
ATOM 770 N N . LYS A 1 101 ? -8.700 -4.160 20.033 1.00 95.75 101 LYS A N 1
ATOM 771 C CA . LYS A 1 101 ? -8.601 -2.708 19.847 1.00 95.75 101 LYS A CA 1
ATOM 772 C C . LYS A 1 101 ? -8.974 -2.293 18.434 1.00 95.75 101 LYS A C 1
ATOM 774 O O . LYS A 1 101 ? -8.681 -2.988 17.464 1.00 95.75 101 LYS A O 1
ATOM 779 N N . CYS A 1 102 ? -9.518 -1.091 18.322 1.00 97.12 102 CYS A N 1
ATOM 780 C CA . CYS A 1 102 ? -9.756 -0.431 17.052 1.00 97.12 102 CYS A CA 1
ATOM 781 C C . CYS A 1 102 ? -9.375 1.047 17.181 1.00 97.12 102 CYS A C 1
ATOM 783 O O . CYS A 1 102 ? -10.103 1.835 17.777 1.00 97.12 102 CYS A O 1
ATOM 785 N N . ASP A 1 103 ? -8.198 1.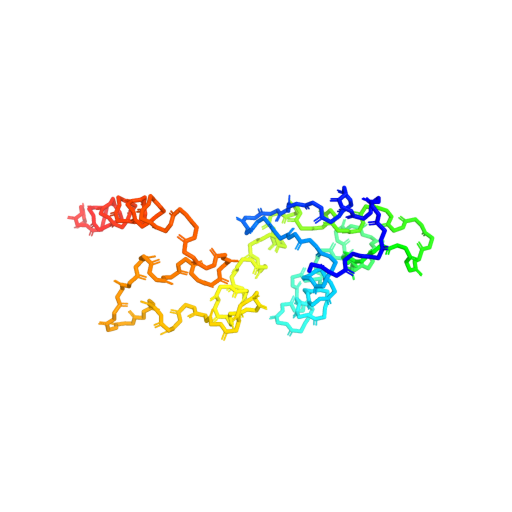403 16.671 1.00 98.19 103 ASP A N 1
ATOM 786 C CA . ASP A 1 103 ? -7.663 2.764 16.687 1.00 98.19 103 ASP A CA 1
ATOM 787 C C . ASP A 1 103 ? -7.530 3.285 15.251 1.00 98.19 103 ASP A C 1
ATOM 789 O O . ASP A 1 103 ? -6.475 3.176 14.617 1.00 98.19 103 ASP A O 1
ATOM 793 N N . TYR A 1 104 ? -8.630 3.822 14.714 1.00 98.25 104 TYR A N 1
ATOM 794 C CA . TYR A 1 104 ? -8.654 4.341 13.346 1.00 98.25 104 TYR A CA 1
ATOM 795 C C . TYR A 1 104 ? -7.694 5.516 13.143 1.00 98.25 104 TYR A C 1
ATOM 797 O O . TYR A 1 104 ? -7.044 5.578 12.098 1.00 98.25 104 TYR A O 1
ATOM 805 N N . VAL A 1 105 ? -7.544 6.402 14.134 1.00 98.38 105 VAL A N 1
ATOM 806 C CA . VAL A 1 105 ? -6.677 7.587 14.027 1.00 98.38 105 VAL A CA 1
ATOM 807 C C . VAL A 1 105 ? -5.224 7.160 13.841 1.00 98.38 105 VAL A C 1
ATOM 809 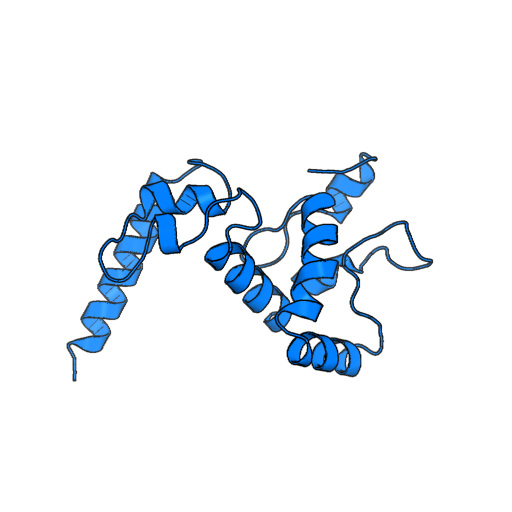O O . VAL A 1 105 ? -4.581 7.535 12.859 1.00 98.38 105 VAL A O 1
ATOM 812 N N . ASN A 1 106 ? -4.696 6.306 14.724 1.00 98.12 106 ASN A N 1
ATOM 813 C CA . ASN A 1 106 ? -3.312 5.862 14.590 1.00 98.12 106 ASN A CA 1
ATOM 814 C C . ASN A 1 106 ? -3.110 4.842 13.463 1.00 98.12 106 ASN A C 1
ATOM 816 O O . ASN A 1 106 ? -1.987 4.734 12.966 1.00 98.12 106 ASN A O 1
ATOM 820 N N . SER A 1 107 ? -4.161 4.149 13.002 1.00 97.56 107 SER A N 1
ATOM 821 C CA . SER A 1 107 ? -4.060 3.238 11.851 1.00 97.56 107 SER A CA 1
ATOM 822 C C . SER A 1 107 ? -3.599 3.933 10.565 1.00 97.56 107 SER A C 1
ATOM 824 O O . SER A 1 107 ? -2.974 3.300 9.713 1.00 97.56 107 SER A O 1
ATOM 826 N N . ARG A 1 108 ? -3.792 5.257 10.450 1.00 97.44 108 ARG A N 1
ATOM 827 C CA . ARG A 1 108 ? -3.299 6.065 9.325 1.00 97.44 108 ARG A CA 1
ATOM 828 C C . ARG A 1 108 ? -1.790 5.916 9.083 1.00 97.44 108 ARG A C 1
ATOM 830 O O . ARG A 1 108 ? -1.349 5.982 7.925 1.00 97.44 108 ARG A O 1
ATOM 837 N N . LYS A 1 109 ? -1.029 5.632 10.151 1.00 97.44 109 LYS A N 1
ATOM 838 C CA . LYS A 1 109 ? 0.434 5.472 10.140 1.00 97.44 109 LYS A CA 1
ATOM 839 C C . LYS A 1 109 ? 0.908 4.323 9.268 1.00 97.44 109 LYS A C 1
ATOM 841 O O . LYS A 1 109 ? 2.067 4.320 8.881 1.00 97.44 109 LYS A O 1
ATOM 846 N N . ILE A 1 110 ? 0.032 3.380 8.930 1.00 97.38 110 ILE A N 1
ATOM 847 C CA . ILE A 1 110 ? 0.351 2.265 8.034 1.00 97.38 110 ILE A CA 1
ATOM 848 C C . ILE A 1 110 ? 0.657 2.763 6.609 1.00 97.38 110 ILE A C 1
ATOM 850 O O . ILE A 1 110 ? 1.478 2.166 5.922 1.00 97.38 110 ILE A O 1
ATOM 854 N N . ILE A 1 111 ? 0.016 3.857 6.170 1.00 95.25 111 ILE A N 1
ATOM 855 C CA . ILE A 1 111 ? 0.144 4.385 4.800 1.00 95.25 111 ILE A CA 1
ATOM 856 C C . ILE A 1 111 ? 0.955 5.691 4.747 1.00 95.25 111 ILE A C 1
ATOM 858 O O . ILE A 1 111 ? 1.866 5.807 3.940 1.00 95.25 111 ILE A O 1
ATOM 862 N N . ASN A 1 112 ? 0.615 6.700 5.558 1.00 92.62 112 ASN A N 1
ATOM 863 C CA . ASN A 1 112 ? 1.270 8.022 5.530 1.00 92.62 112 ASN A CA 1
ATOM 864 C C . ASN A 1 112 ? 1.076 8.736 6.875 1.00 92.62 112 ASN A C 1
ATOM 866 O O . ASN A 1 112 ? 0.250 9.640 7.012 1.00 92.62 112 ASN A O 1
ATOM 870 N N . TRP A 1 113 ? 1.820 8.269 7.880 1.00 93.50 113 TRP A N 1
ATOM 871 C CA . TRP A 1 113 ? 1.881 8.847 9.226 1.00 93.50 113 TRP A CA 1
ATOM 872 C C . TRP A 1 113 ? 0.518 9.310 9.768 1.00 93.50 113 TRP A C 1
ATOM 874 O O . TRP A 1 113 ? -0.372 8.483 9.925 1.00 93.50 113 TRP A O 1
ATOM 884 N N . LEU A 1 114 ? 0.347 10.587 10.109 1.00 96.75 114 LEU A N 1
ATOM 885 C CA . LEU A 1 114 ? -0.903 11.114 10.670 1.00 96.75 114 LEU A CA 1
ATOM 886 C C . LEU A 1 114 ? -1.580 12.149 9.764 1.00 96.75 114 LEU A C 1
ATOM 888 O O . LEU A 1 114 ? -2.497 12.844 10.196 1.00 96.75 114 LEU A O 1
ATOM 892 N N . ASP A 1 115 ? -1.151 12.242 8.508 1.00 96.06 115 ASP A N 1
ATOM 893 C CA . ASP A 1 115 ? -1.735 13.182 7.560 1.00 96.06 115 ASP A CA 1
ATOM 894 C C . ASP A 1 115 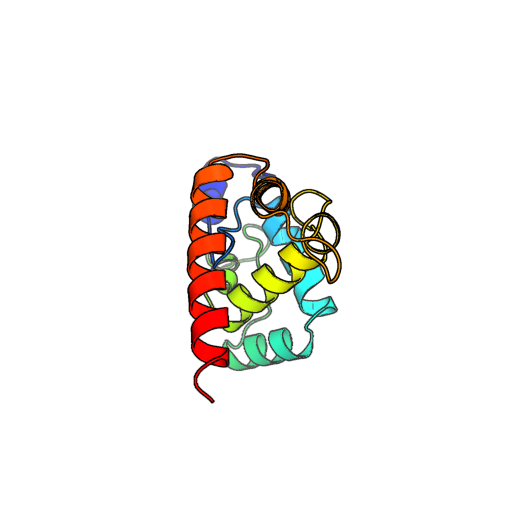? -3.217 12.855 7.309 1.00 96.06 115 ASP A C 1
ATOM 896 O O . ASP A 1 115 ? -3.574 11.716 6.987 1.00 96.06 115 ASP A O 1
ATOM 900 N N . CYS A 1 116 ? -4.085 13.845 7.522 1.00 96.75 116 CYS A N 1
ATOM 901 C CA . CYS A 1 116 ? -5.547 13.707 7.508 1.00 96.75 116 CYS A CA 1
ATOM 902 C C . CYS A 1 116 ? -6.113 12.580 8.407 1.00 96.75 116 CYS A C 1
ATOM 904 O O . CYS A 1 116 ? -7.215 12.093 8.145 1.00 96.75 116 CYS A O 1
ATOM 906 N N . ALA A 1 117 ? -5.394 12.145 9.453 1.00 97.94 117 ALA A N 1
ATOM 907 C CA . ALA A 1 117 ? -5.780 10.984 10.263 1.00 97.94 117 ALA A CA 1
ATOM 908 C C . ALA A 1 117 ? -7.184 11.100 10.877 1.00 97.94 117 ALA A C 1
ATOM 910 O O . ALA A 1 117 ? -7.952 10.144 10.807 1.00 97.94 117 ALA A O 1
ATOM 911 N N . GLU A 1 118 ? -7.535 12.268 11.419 1.00 98.44 118 GLU A N 1
ATOM 912 C CA . GLU A 1 118 ? -8.843 12.506 12.048 1.00 98.44 118 GLU A CA 1
ATOM 913 C C . GLU A 1 118 ? -9.993 12.399 11.037 1.00 98.44 118 GLU A C 1
ATOM 915 O O . GLU A 1 118 ? -10.966 11.685 11.266 1.00 98.44 118 GLU A O 1
ATOM 920 N N . THR A 1 119 ? -9.858 13.038 9.870 1.00 98.25 119 THR A N 1
ATOM 921 C CA . THR A 1 119 ? -10.868 12.981 8.801 1.00 98.25 119 THR A CA 1
ATOM 922 C C . THR A 1 119 ? -11.070 11.554 8.294 1.00 98.25 119 THR A C 1
ATOM 924 O O . THR A 1 119 ? -12.200 11.104 8.105 1.00 98.25 119 THR A O 1
ATOM 927 N N . ILE A 1 120 ? -9.978 10.812 8.100 1.00 97.19 120 ILE A N 1
ATOM 928 C CA . ILE A 1 120 ? -10.036 9.420 7.644 1.00 97.19 120 ILE A CA 1
ATOM 929 C C . ILE A 1 120 ? -10.658 8.522 8.722 1.00 97.19 120 ILE A C 1
ATOM 931 O O . ILE A 1 120 ? -11.480 7.661 8.403 1.00 97.19 120 ILE A O 1
ATOM 935 N N . ALA A 1 121 ? -10.321 8.743 9.994 1.00 98.19 121 ALA A N 1
ATOM 936 C CA . ALA A 1 121 ? -10.924 8.023 11.108 1.00 98.19 121 ALA A CA 1
ATOM 937 C C . ALA A 1 121 ? -12.432 8.290 11.211 1.00 98.19 121 ALA A C 1
ATOM 939 O O . ALA A 1 121 ? -13.206 7.356 11.419 1.00 98.19 121 ALA A O 1
ATOM 940 N N . GLU A 1 122 ? -12.871 9.530 10.984 1.00 98.38 122 GLU A N 1
ATOM 941 C CA . GLU A 1 122 ? -14.292 9.874 10.938 1.00 98.38 122 GLU A CA 1
ATOM 942 C C . GLU A 1 122 ? -15.033 9.079 9.848 1.00 98.38 122 GLU A C 1
ATOM 944 O O . GLU A 1 122 ? -16.127 8.556 10.089 1.00 98.38 122 GLU A O 1
ATOM 949 N N . TYR A 1 123 ? -14.438 8.932 8.659 1.00 97.81 123 TYR A N 1
ATOM 950 C CA . TYR A 1 123 ? -15.007 8.098 7.597 1.00 97.81 123 TYR A CA 1
ATOM 951 C C . TYR A 1 123 ? -15.076 6.623 7.994 1.00 97.81 123 TYR A C 1
ATOM 953 O O . TYR A 1 123 ? -16.115 5.989 7.792 1.00 97.81 123 TYR A O 1
ATOM 961 N N . ALA A 1 124 ? -14.021 6.086 8.608 1.00 97.06 124 ALA A N 1
ATOM 962 C CA . ALA A 1 124 ? -13.996 4.700 9.064 1.00 97.06 124 ALA A CA 1
ATOM 963 C C . ALA A 1 124 ? -15.097 4.415 10.103 1.00 97.06 124 ALA A C 1
ATOM 965 O O . ALA A 1 124 ? -15.843 3.447 9.958 1.00 97.06 124 ALA A O 1
ATOM 966 N N . VAL A 1 125 ? -15.286 5.310 11.081 1.00 97.69 125 VAL A N 1
ATOM 967 C CA . VAL A 1 125 ? -16.355 5.203 12.092 1.00 97.69 125 VAL A CA 1
ATOM 968 C C . VAL A 1 125 ? -17.748 5.225 11.452 1.00 97.69 125 VAL A C 1
ATOM 970 O O . VAL A 1 125 ? -18.636 4.472 11.865 1.00 97.69 125 VAL A O 1
ATOM 973 N N . LYS A 1 126 ? -17.971 6.070 10.435 1.00 97.44 126 LYS A N 1
ATOM 974 C CA . LYS A 1 126 ? -19.251 6.114 9.704 1.00 97.44 126 LYS A CA 1
ATOM 975 C C . LYS A 1 126 ? -19.530 4.796 8.982 1.00 97.44 126 LYS A C 1
ATOM 977 O O . LYS A 1 126 ? -20.644 4.286 9.082 1.00 97.44 126 LYS A O 1
ATOM 982 N N . ILE A 1 127 ? -18.529 4.242 8.299 1.00 95.94 127 ILE A N 1
ATOM 983 C CA . ILE A 1 127 ? -18.640 2.967 7.577 1.00 95.94 127 ILE A CA 1
ATOM 984 C C . ILE A 1 127 ? -18.907 1.812 8.549 1.00 95.94 127 ILE A C 1
ATOM 986 O O . ILE A 1 127 ? -19.845 1.045 8.341 1.00 95.94 127 ILE A O 1
ATOM 990 N N . GLU A 1 128 ? -18.154 1.720 9.648 1.00 94.94 128 GLU A N 1
ATOM 991 C CA . GLU A 1 128 ? -18.356 0.683 10.666 1.00 94.94 128 GLU A CA 1
ATOM 992 C C . GLU A 1 128 ? -19.778 0.721 11.238 1.00 94.94 128 GLU A C 1
ATOM 994 O O . GLU A 1 128 ? -20.426 -0.317 11.386 1.00 94.94 128 GLU A O 1
ATOM 999 N N . ARG A 1 129 ? -20.300 1.921 11.522 1.00 95.69 129 ARG A N 1
ATOM 1000 C CA . ARG A 1 129 ? -21.673 2.090 12.009 1.00 95.69 129 ARG A CA 1
ATOM 1001 C C . ARG A 1 129 ? -22.707 1.583 11.003 1.00 95.69 129 ARG A C 1
ATOM 1003 O O . ARG A 1 129 ? -23.707 1.006 11.423 1.00 95.69 129 ARG A O 1
ATOM 1010 N N . ILE A 1 130 ? -22.497 1.816 9.707 1.00 95.75 130 ILE A N 1
ATOM 1011 C CA . ILE A 1 130 ? -23.391 1.316 8.653 1.00 95.75 130 ILE A CA 1
ATOM 1012 C C . ILE A 1 130 ? -23.363 -0.215 8.634 1.00 95.75 130 ILE A C 1
ATOM 1014 O O . ILE A 1 130 ? -24.424 -0.829 8.667 1.00 95.75 130 ILE A O 1
ATOM 1018 N N . PHE A 1 131 ? -22.179 -0.832 8.668 1.00 91.81 131 PHE A N 1
ATOM 1019 C CA . PHE A 1 131 ? -22.067 -2.292 8.648 1.00 91.81 131 PHE A CA 1
ATOM 1020 C C . PHE A 1 131 ? -22.709 -2.965 9.857 1.00 91.81 131 PHE A C 1
ATOM 1022 O O . PHE A 1 131 ? -23.452 -3.924 9.673 1.00 91.81 131 PHE A O 1
ATOM 1029 N N . LYS A 1 132 ? -22.495 -2.442 11.071 1.00 92.69 132 LYS A N 1
ATOM 1030 C CA . LYS A 1 132 ? -23.143 -2.983 12.278 1.00 92.69 132 LYS A CA 1
ATOM 1031 C C . LYS A 1 132 ? -24.664 -2.932 12.170 1.00 92.69 132 LYS A C 1
ATOM 1033 O O . LYS A 1 132 ? -25.329 -3.924 12.428 1.00 92.69 132 LYS A O 1
ATOM 1038 N N . ARG A 1 133 ? -25.211 -1.816 11.677 1.00 92.69 133 ARG A N 1
ATOM 1039 C CA . ARG A 1 133 ? -26.657 -1.687 11.454 1.00 92.69 133 ARG A CA 1
ATOM 1040 C C . ARG A 1 133 ? -27.188 -2.674 10.425 1.00 92.69 133 ARG A C 1
ATOM 1042 O O . ARG A 1 133 ? -28.285 -3.163 10.616 1.00 92.69 133 ARG A O 1
ATOM 1049 N N . CYS A 1 134 ? -26.443 -2.965 9.359 1.00 89.25 134 CYS A N 1
ATOM 1050 C CA . CYS A 1 134 ? -26.857 -3.954 8.361 1.00 89.25 134 CYS A CA 1
ATOM 1051 C C . CYS A 1 134 ? -26.874 -5.390 8.904 1.00 89.25 134 CYS A C 1
ATOM 1053 O O . CYS A 1 134 ? -27.607 -6.208 8.369 1.00 89.25 134 CYS A O 1
ATOM 1055 N N . GLN A 1 135 ? -26.088 -5.692 9.939 1.00 81.62 135 GLN A N 1
ATOM 1056 C CA . GLN A 1 135 ? -26.032 -7.016 10.571 1.00 81.62 135 GLN A CA 1
ATOM 1057 C C . GLN A 1 135 ? -27.106 -7.224 11.650 1.00 81.62 135 GLN A C 1
ATOM 1059 O O . GLN A 1 135 ? -27.337 -8.350 12.067 1.00 81.62 135 GLN A O 1
ATOM 1064 N N . GLU A 1 136 ? -27.741 -6.147 12.116 1.00 74.69 136 GLU A N 1
ATOM 1065 C CA . GLU A 1 136 ? -28.793 -6.169 13.143 1.00 74.69 136 GLU A CA 1
ATOM 1066 C C . GLU A 1 136 ? -30.213 -6.290 12.550 1.00 74.69 136 GLU A C 1
ATOM 1068 O O . GLU A 1 136 ? -31.185 -6.285 13.302 1.00 74.69 136 GLU A O 1
ATOM 1073 N N . VAL A 1 137 ? -30.356 -6.346 11.218 1.00 59.84 137 VAL A N 1
ATOM 1074 C CA . VAL A 1 137 ? -31.664 -6.385 10.521 1.00 59.84 137 VAL A CA 1
ATOM 1075 C C . VAL A 1 137 ? -32.103 -7.803 10.118 1.00 59.84 137 VAL A C 1
ATOM 1077 O O . VAL A 1 137 ? -33.088 -7.940 9.395 1.00 59.84 137 VAL A O 1
ATOM 1080 N N . ASP A 1 138 ? -31.411 -8.832 10.607 1.00 47.16 138 ASP A N 1
ATOM 1081 C CA . ASP A 1 138 ? -31.754 -10.255 10.447 1.00 47.16 138 ASP A CA 1
ATOM 1082 C C . ASP A 1 138 ? -32.232 -10.861 11.780 1.00 47.16 138 ASP A C 1
ATOM 1084 O O . ASP A 1 138 ? -33.097 -11.769 11.744 1.00 47.16 138 ASP A O 1
#

Foldseek 3Di:
DADPDPVQQVLQAFFADLGRGDQVSQVVLLVVCCVPPVPLQVVVCVVVVHHQHLHPPPDPPCSCNVVVCNPNSNSVSSCVCLQQCLVPQRDHCVVAPDPVHHHQQCSCNSRPGRVCSVVRSVVVVVVVVVVVVVVVPD